Protein AF-A0A327YC80-F1 (afdb_monomer)

Solvent-accessible surface area (backbone atoms only — not comparable to full-atom values): 7566 Å² total; per-residue (Å²): 111,69,24,60,53,51,17,51,55,51,33,53,52,43,51,55,50,49,53,51,52,49,52,52,49,34,55,72,78,36,82,83,56,86,62,67,68,58,55,55,53,44,52,54,55,38,32,50,50,28,29,49,41,28,40,53,60,64,46,49,70,79,73,43,64,78,71,50,42,55,52,53,50,52,51,44,35,54,58,41,39,70,56,45,52,61,53,49,52,54,50,52,52,53,49,52,52,52,51,60,69,67,48,64,58,48,66,44,95,84,64,82,46,76,49,65,46,63,90,71,53,76,79,53,98,70,78,74,78,91,78,128

Sequence (132 aa):
MWAVFLSICLGSISIVASLYVKSELERAFNRRRKIFALHIANIWIINIVIAGSYYIFSGLFLKENGIEVVKAFSYIFLVSLEFSVPFYMIAAFLFEDWKKRQKKYTTSEDKKILYIKEKYLSKNNHYNSKTS

pLDDT: mean 83.9, std 14.27, range [37.38, 96.88]

Mean predicted aligned error: 9.29 Å

Structure (mmCIF, N/CA/C/O backbone):
data_AF-A0A327YC80-F1
#
_entry.id   AF-A0A327YC80-F1
#
loop_
_atom_site.group_PDB
_atom_site.id
_atom_site.type_symbol
_atom_site.label_atom_id
_atom_site.label_alt_id
_atom_site.label_comp_id
_atom_site.label_asym_id
_atom_site.label_entity_id
_atom_site.label_seq_id
_atom_site.pdbx_PDB_ins_code
_atom_site.Cartn_x
_atom_site.Cartn_y
_atom_site.Cartn_z
_atom_site.occupancy
_atom_site.B_iso_or_equiv
_atom_site.auth_seq_id
_atom_site.auth_comp_id
_atom_site.auth_asym_id
_atom_site.auth_atom_id
_atom_site.pdbx_PDB_model_num
ATOM 1 N N . MET A 1 1 ? 12.072 -12.094 -12.556 1.00 70.62 1 MET A N 1
ATOM 2 C CA . MET A 1 1 ? 11.440 -12.720 -11.369 1.00 70.62 1 MET A CA 1
ATOM 3 C C . MET A 1 1 ? 11.756 -11.967 -10.078 1.00 70.62 1 MET A C 1
ATOM 5 O O . MET A 1 1 ? 10.818 -11.625 -9.373 1.00 70.62 1 MET A O 1
ATOM 9 N N . TRP A 1 2 ? 13.019 -11.619 -9.798 1.00 90.69 2 TRP A N 1
ATOM 10 C CA . TRP A 1 2 ? 13.396 -10.862 -8.590 1.00 90.69 2 TRP A CA 1
ATOM 11 C C . TRP A 1 2 ? 12.667 -9.525 -8.403 1.00 90.69 2 TRP A C 1
ATOM 13 O O . TRP A 1 2 ? 12.206 -9.249 -7.302 1.00 90.69 2 TRP A O 1
ATOM 23 N N . ALA A 1 3 ? 12.486 -8.740 -9.471 1.00 91.88 3 ALA A N 1
ATOM 24 C CA . ALA A 1 3 ? 11.771 -7.462 -9.401 1.00 91.88 3 ALA A CA 1
ATOM 25 C C . ALA A 1 3 ? 10.331 -7.607 -8.877 1.00 91.88 3 ALA A C 1
ATOM 27 O O . ALA A 1 3 ? 9.927 -6.855 -7.998 1.00 91.88 3 ALA A O 1
ATOM 28 N N . VAL A 1 4 ? 9.597 -8.617 -9.364 1.00 92.56 4 VAL A N 1
ATOM 29 C CA . VAL A 1 4 ? 8.224 -8.925 -8.924 1.00 92.56 4 VAL A CA 1
ATOM 30 C C . VAL A 1 4 ? 8.205 -9.336 -7.454 1.00 92.56 4 VAL A C 1
ATOM 32 O O . VAL A 1 4 ? 7.386 -8.855 -6.676 1.00 92.56 4 VAL A O 1
ATOM 35 N N . PHE A 1 5 ? 9.119 -10.224 -7.062 1.00 94.25 5 PHE A N 1
ATOM 36 C CA . PHE A 1 5 ? 9.206 -10.689 -5.681 1.00 94.25 5 PHE A CA 1
ATOM 37 C C . PHE A 1 5 ? 9.479 -9.524 -4.718 1.00 94.25 5 PHE A C 1
ATOM 39 O O . PHE A 1 5 ? 8.750 -9.341 -3.744 1.00 94.25 5 PHE A O 1
ATOM 46 N N . LEU A 1 6 ? 10.466 -8.681 -5.035 1.00 94.81 6 LEU A N 1
ATOM 47 C CA . LEU A 1 6 ? 10.812 -7.512 -4.227 1.00 94.81 6 LEU A CA 1
ATOM 48 C C . LEU A 1 6 ? 9.663 -6.501 -4.150 1.00 94.81 6 LEU A C 1
ATOM 50 O O . LEU A 1 6 ? 9.376 -6.002 -3.062 1.00 94.81 6 LEU A O 1
ATOM 54 N N . SER A 1 7 ? 8.969 -6.234 -5.261 1.00 94.38 7 SER A N 1
ATOM 55 C CA . SER A 1 7 ? 7.832 -5.308 -5.266 1.00 94.38 7 SER A CA 1
ATOM 56 C C . SER A 1 7 ? 6.660 -5.822 -4.429 1.00 94.38 7 SER A C 1
ATOM 58 O O . SER A 1 7 ? 6.018 -5.038 -3.734 1.00 94.38 7 SER A O 1
ATOM 60 N N . ILE A 1 8 ? 6.403 -7.136 -4.426 1.00 93.56 8 ILE A N 1
ATOM 61 C CA . ILE A 1 8 ? 5.367 -7.750 -3.579 1.00 93.56 8 ILE A CA 1
ATOM 62 C C . ILE A 1 8 ? 5.753 -7.670 -2.098 1.00 93.56 8 ILE A C 1
ATOM 64 O O . ILE A 1 8 ? 4.912 -7.316 -1.267 1.00 93.56 8 ILE A O 1
ATOM 68 N N . CYS A 1 9 ? 7.010 -7.962 -1.751 1.00 95.31 9 CYS A N 1
ATOM 69 C CA . CYS A 1 9 ? 7.496 -7.852 -0.375 1.00 95.31 9 CYS A CA 1
ATOM 70 C C . CYS A 1 9 ? 7.379 -6.413 0.143 1.00 95.31 9 CYS A C 1
ATOM 72 O O . CYS A 1 9 ? 6.798 -6.188 1.207 1.00 95.31 9 CYS A O 1
ATOM 74 N N . LEU A 1 10 ? 7.869 -5.437 -0.628 1.00 95.62 10 LEU A N 1
ATOM 75 C CA . LEU A 1 10 ? 7.779 -4.019 -0.279 1.00 95.62 10 LEU A CA 1
ATOM 76 C C . LEU A 1 10 ? 6.324 -3.556 -0.194 1.00 95.62 10 LEU A C 1
ATOM 78 O O . LEU A 1 10 ? 5.943 -2.949 0.803 1.00 95.62 10 LEU A O 1
ATOM 82 N N . GLY A 1 11 ? 5.493 -3.917 -1.174 1.00 95.12 11 GLY A N 1
ATOM 83 C CA . GLY A 1 11 ? 4.067 -3.604 -1.174 1.00 95.12 11 GLY A CA 1
ATOM 84 C C . GLY A 1 11 ? 3.352 -4.145 0.064 1.00 95.12 11 GLY A C 1
ATOM 85 O O . GLY A 1 11 ? 2.606 -3.415 0.711 1.00 95.12 11 GLY A O 1
ATOM 86 N N . SER A 1 12 ? 3.637 -5.388 0.458 1.00 94.56 12 SER A N 1
ATOM 87 C CA . SER A 1 12 ? 3.048 -6.015 1.649 1.00 94.56 12 SER A CA 1
ATOM 88 C C . SER A 1 12 ? 3.421 -5.273 2.936 1.00 94.56 12 SER A C 1
ATOM 90 O O . SER A 1 12 ? 2.552 -4.988 3.762 1.00 94.56 12 SER A O 1
ATOM 92 N N . ILE A 1 13 ? 4.697 -4.905 3.092 1.00 95.69 13 ILE A N 1
ATOM 93 C CA . ILE A 1 13 ? 5.180 -4.123 4.241 1.00 95.69 13 ILE A CA 1
ATOM 94 C C . ILE A 1 13 ? 4.520 -2.739 4.255 1.00 95.69 13 ILE A C 1
ATOM 96 O O . ILE A 1 13 ? 4.022 -2.305 5.296 1.00 95.69 13 ILE A O 1
ATOM 100 N N . SER A 1 14 ? 4.454 -2.071 3.101 1.00 96.06 14 SER A N 1
ATOM 101 C CA . SER A 1 14 ? 3.813 -0.763 2.960 1.00 96.06 14 SER A CA 1
ATOM 102 C C . SER A 1 14 ? 2.327 -0.809 3.308 1.00 96.06 14 SER A C 1
ATOM 104 O O . SER A 1 14 ? 1.862 0.071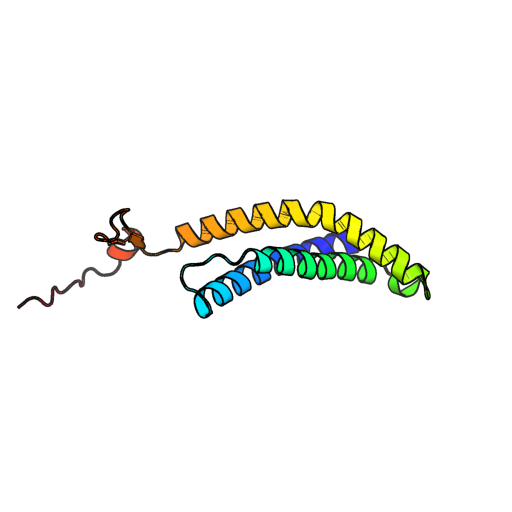 4.023 1.00 96.06 14 SER A O 1
ATOM 106 N N . ILE A 1 15 ? 1.586 -1.844 2.897 1.00 95.75 15 ILE A N 1
ATOM 107 C CA . ILE A 1 15 ? 0.169 -2.011 3.256 1.00 95.75 15 ILE A CA 1
ATOM 108 C C . ILE A 1 15 ? -0.006 -2.046 4.777 1.00 95.75 15 ILE A C 1
ATOM 110 O O . ILE A 1 15 ? -0.817 -1.294 5.325 1.00 95.75 15 ILE A O 1
ATOM 114 N N . VAL A 1 16 ? 0.765 -2.889 5.470 1.00 94.50 16 VAL A N 1
ATOM 115 C CA . VAL A 1 16 ? 0.666 -3.031 6.930 1.00 94.50 16 VAL A CA 1
ATOM 116 C C . VAL A 1 16 ? 1.047 -1.725 7.630 1.00 94.50 16 VAL A C 1
ATOM 118 O O . VAL A 1 16 ? 0.313 -1.261 8.507 1.00 94.50 16 VAL A O 1
ATOM 121 N N . ALA A 1 17 ? 2.148 -1.096 7.210 1.00 94.81 17 ALA A N 1
ATOM 122 C CA . ALA A 1 17 ? 2.606 0.175 7.760 1.00 94.81 17 ALA A CA 1
ATOM 123 C C . ALA A 1 17 ? 1.567 1.292 7.558 1.00 94.81 17 ALA A C 1
ATOM 125 O O . ALA A 1 17 ? 1.200 1.977 8.512 1.00 94.81 17 ALA A O 1
ATOM 126 N N . SER A 1 18 ? 1.020 1.435 6.350 1.00 95.00 18 SER A N 1
ATOM 127 C CA . SER A 1 18 ? 0.002 2.436 6.020 1.00 95.00 18 SER A CA 1
ATOM 128 C C . SER A 1 18 ? -1.303 2.235 6.792 1.00 95.00 18 SER A C 1
ATOM 130 O O . SER A 1 18 ? -1.916 3.212 7.227 1.00 95.00 18 SER A O 1
ATOM 132 N N . LEU A 1 19 ? -1.742 0.989 7.008 1.00 94.38 19 LEU A N 1
ATOM 133 C CA . LEU A 1 19 ? -2.920 0.691 7.834 1.00 94.38 19 LEU A CA 1
ATOM 134 C C . LEU A 1 19 ? -2.685 1.031 9.311 1.00 94.38 19 LEU A C 1
ATOM 136 O O . LEU A 1 19 ? -3.578 1.579 9.967 1.00 94.38 19 LEU A O 1
ATOM 140 N N . TYR A 1 20 ? -1.480 0.769 9.820 1.00 92.56 20 TYR A N 1
ATOM 141 C CA . TYR A 1 20 ? -1.090 1.147 11.174 1.00 92.56 20 TYR A CA 1
ATOM 142 C C . TYR A 1 20 ? -1.052 2.670 11.353 1.00 92.56 20 TYR A C 1
ATOM 144 O O . TYR A 1 20 ? -1.723 3.201 12.240 1.00 92.56 20 TYR A O 1
ATOM 152 N N . VAL A 1 21 ? -0.358 3.383 10.461 1.00 92.19 21 VAL A N 1
ATOM 153 C CA . VAL A 1 21 ? -0.288 4.853 10.467 1.00 92.19 21 VAL A CA 1
ATOM 154 C C . VAL A 1 21 ? -1.684 5.459 10.350 1.00 92.19 21 VAL A C 1
ATOM 156 O O . VAL A 1 21 ? -2.039 6.329 11.141 1.00 92.19 21 VAL A O 1
ATOM 159 N N . LYS A 1 22 ? -2.529 4.950 9.443 1.00 92.31 22 LYS A N 1
ATOM 160 C CA . LYS A 1 22 ? -3.933 5.371 9.335 1.00 92.31 22 LYS A CA 1
ATOM 161 C C . LYS A 1 22 ? -4.676 5.208 10.660 1.00 92.31 22 LYS A C 1
ATOM 163 O O . LYS A 1 22 ? -5.411 6.105 11.059 1.00 92.31 22 LYS A O 1
ATOM 168 N N . SER A 1 23 ? -4.504 4.075 11.338 1.00 88.44 23 SER A N 1
ATOM 169 C CA . SER A 1 23 ? -5.154 3.812 12.624 1.00 88.44 23 SER A CA 1
ATOM 170 C C . SER A 1 23 ? -4.727 4.803 13.708 1.00 88.44 23 SER A C 1
ATOM 172 O O . SER A 1 23 ? -5.575 5.239 14.489 1.00 88.44 23 SER A O 1
ATOM 174 N N . GLU A 1 24 ? -3.443 5.156 13.766 1.00 88.75 24 GLU A N 1
ATOM 175 C CA . GLU A 1 24 ? -2.939 6.152 14.716 1.00 88.75 24 GLU A CA 1
ATOM 176 C C . GLU A 1 24 ? -3.397 7.571 14.354 1.00 88.75 24 GLU A C 1
ATOM 178 O O . GLU A 1 24 ? -3.833 8.308 15.236 1.00 88.75 24 GLU A O 1
ATOM 183 N N . LEU A 1 25 ? -3.429 7.930 13.066 1.00 88.25 25 LEU A N 1
ATOM 184 C CA . LEU A 1 25 ? -3.974 9.212 12.604 1.00 88.25 25 LEU A CA 1
ATOM 185 C C . LEU A 1 25 ? -5.463 9.353 12.933 1.00 88.25 25 LEU A C 1
ATOM 187 O O . LEU A 1 25 ? -5.880 10.372 13.477 1.00 88.25 25 LEU A O 1
ATOM 191 N N . GLU A 1 26 ? -6.275 8.325 12.672 1.00 88.19 26 GLU A N 1
ATOM 192 C CA . GLU A 1 26 ? -7.694 8.326 13.050 1.00 88.19 26 GLU A CA 1
ATOM 193 C C . GLU A 1 26 ? -7.863 8.462 14.569 1.00 88.19 26 GLU A C 1
ATOM 195 O O . GLU A 1 26 ? -8.742 9.181 15.041 1.00 88.19 26 GLU A O 1
ATOM 200 N N . ARG A 1 27 ? -6.993 7.820 15.357 1.00 83.38 27 ARG A N 1
ATOM 201 C CA . ARG A 1 27 ? -7.010 7.934 16.818 1.00 83.38 27 ARG A CA 1
ATOM 202 C C . ARG A 1 27 ? -6.631 9.338 17.301 1.00 83.38 27 ARG A C 1
ATOM 204 O O . ARG A 1 27 ? -7.227 9.786 18.282 1.00 83.38 27 ARG A O 1
ATOM 211 N N . ALA A 1 28 ? -5.674 9.992 16.645 1.00 84.19 28 ALA A N 1
ATOM 212 C CA . ALA A 1 28 ? -5.187 11.325 16.993 1.00 84.19 28 ALA A CA 1
ATOM 213 C C . ALA A 1 28 ? -6.171 12.434 16.589 1.00 84.19 28 ALA A C 1
ATOM 215 O O . ALA A 1 28 ? -6.478 13.300 17.401 1.00 84.19 28 ALA A O 1
ATOM 216 N N . PHE A 1 29 ? -6.703 12.386 15.365 1.00 79.25 29 PHE A N 1
ATOM 217 C CA . PHE A 1 29 ? -7.580 13.434 14.841 1.00 79.25 29 PHE A CA 1
ATOM 218 C C . PHE A 1 29 ? -9.040 13.267 15.250 1.00 79.25 29 PHE A C 1
ATOM 220 O O . PHE A 1 29 ? -9.722 14.258 15.504 1.00 79.25 29 PHE A O 1
ATOM 227 N N . ASN A 1 30 ? -9.572 12.038 15.260 1.00 63.78 30 ASN A N 1
ATOM 228 C CA . ASN A 1 30 ? -11.001 11.851 15.474 1.00 63.78 30 ASN A CA 1
ATOM 229 C C . ASN A 1 30 ? -11.342 10.441 15.978 1.00 63.78 30 ASN A C 1
ATOM 231 O O . ASN A 1 30 ? -11.648 9.538 15.200 1.00 63.78 30 ASN A O 1
ATOM 235 N N . ARG A 1 31 ? -11.366 10.267 17.309 1.00 64.56 31 ARG A N 1
ATOM 236 C CA . ARG A 1 31 ? -11.511 8.981 18.035 1.00 64.56 31 ARG A CA 1
ATOM 237 C C . ARG A 1 31 ? -12.639 8.048 17.550 1.00 64.56 31 ARG A C 1
ATOM 239 O O . ARG A 1 31 ? -12.633 6.874 17.920 1.00 64.56 31 ARG A O 1
ATOM 246 N N . ARG A 1 32 ? -13.628 8.548 16.795 1.00 60.72 32 ARG A N 1
ATOM 247 C CA . ARG A 1 32 ? -14.808 7.790 16.343 1.00 60.72 32 ARG A CA 1
ATOM 248 C C . ARG A 1 32 ? -15.075 7.794 14.833 1.00 60.72 32 ARG A C 1
ATOM 250 O O . ARG A 1 32 ? -15.928 7.017 14.412 1.00 60.72 32 ARG A O 1
ATOM 257 N N . ARG A 1 33 ? -14.413 8.625 14.016 1.00 72.12 33 ARG A N 1
ATOM 258 C CA . ARG A 1 33 ? -14.767 8.756 12.589 1.00 72.12 33 ARG A CA 1
ATOM 259 C C . ARG A 1 33 ? -13.728 8.070 11.709 1.00 72.12 33 ARG A C 1
ATOM 261 O O . ARG A 1 33 ? -12.575 8.482 11.685 1.00 72.12 33 ARG A O 1
ATOM 268 N N . LYS A 1 34 ? -14.156 7.045 10.965 1.00 77.62 34 LYS A N 1
ATOM 269 C CA . LYS A 1 34 ? -13.346 6.459 9.889 1.00 77.62 34 LYS A CA 1
ATOM 270 C C . LYS A 1 34 ? -13.180 7.494 8.776 1.00 77.62 34 LYS A C 1
ATOM 272 O O . LYS A 1 34 ? -14.173 8.076 8.335 1.00 77.62 34 LYS A O 1
ATOM 277 N N . ILE A 1 35 ? -11.950 7.718 8.321 1.00 83.75 35 ILE A N 1
ATOM 278 C CA . ILE A 1 35 ? -11.655 8.675 7.249 1.00 83.75 35 ILE A CA 1
ATOM 279 C C . ILE A 1 35 ? -11.398 7.885 5.968 1.00 83.75 35 ILE A C 1
ATOM 281 O O . ILE A 1 35 ? -10.315 7.338 5.762 1.00 83.75 35 ILE A O 1
ATOM 285 N N . PHE A 1 36 ? -12.407 7.823 5.096 1.00 85.56 36 PHE A N 1
ATOM 286 C CA . PHE A 1 36 ? -12.320 7.075 3.838 1.00 85.56 36 PHE A CA 1
ATOM 287 C C . PHE A 1 36 ? -11.222 7.612 2.908 1.00 85.56 36 PHE A C 1
ATOM 289 O O . PHE A 1 36 ? -10.507 6.829 2.290 1.00 85.56 36 PHE A O 1
ATOM 296 N N . ALA A 1 37 ? -11.004 8.930 2.895 1.00 87.69 37 ALA A N 1
ATOM 297 C CA . ALA A 1 37 ? -9.944 9.559 2.105 1.00 87.69 37 ALA A CA 1
ATOM 298 C C . ALA A 1 37 ? -8.538 9.005 2.419 1.00 87.69 37 ALA A C 1
ATOM 300 O O . ALA A 1 37 ? -7.706 8.918 1.521 1.00 87.69 37 ALA A O 1
ATOM 301 N N . LEU A 1 38 ? -8.283 8.548 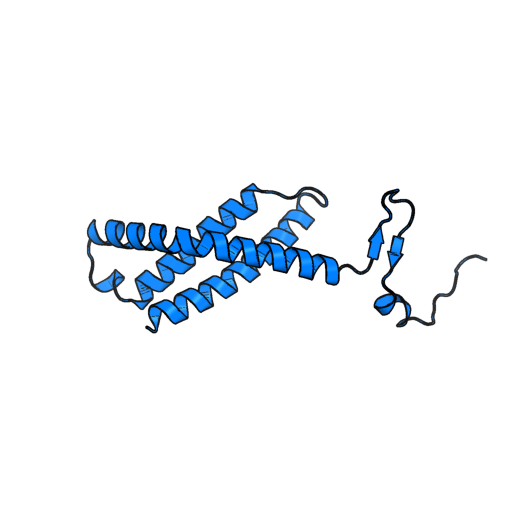3.656 1.00 90.38 38 LEU A N 1
ATOM 302 C CA . LEU A 1 38 ? -7.003 7.924 4.013 1.00 90.38 38 LEU A CA 1
ATOM 303 C C . LEU A 1 38 ? -6.820 6.545 3.367 1.00 90.38 38 LEU A C 1
ATOM 305 O O . LEU A 1 38 ? -5.690 6.151 3.105 1.00 90.38 38 LEU A O 1
ATOM 309 N N . HIS A 1 39 ? -7.900 5.804 3.093 1.00 92.44 39 HIS A N 1
ATOM 310 C CA . HIS A 1 39 ? -7.794 4.553 2.336 1.00 92.44 39 HIS A CA 1
ATOM 311 C C . HIS A 1 39 ? -7.401 4.818 0.886 1.00 92.44 39 HIS A C 1
ATOM 313 O O . HIS A 1 39 ? -6.498 4.160 0.382 1.00 92.44 39 HIS A O 1
ATOM 319 N N . ILE A 1 40 ? -8.020 5.819 0.254 1.00 93.38 40 ILE A N 1
ATOM 320 C CA . ILE A 1 40 ? -7.679 6.222 -1.114 1.00 93.38 40 ILE A CA 1
ATOM 321 C C . ILE A 1 40 ? -6.209 6.647 -1.173 1.00 93.38 40 ILE A C 1
ATOM 323 O O . ILE A 1 40 ? -5.446 6.085 -1.951 1.00 93.38 40 ILE A O 1
ATOM 327 N N . ALA A 1 41 ? -5.785 7.570 -0.303 1.00 94.12 41 ALA A N 1
ATOM 328 C CA . ALA A 1 41 ? -4.398 8.034 -0.256 1.00 94.12 41 ALA A CA 1
ATOM 329 C C . ALA A 1 41 ? -3.402 6.880 -0.053 1.00 94.12 41 ALA A C 1
ATOM 331 O O . ALA A 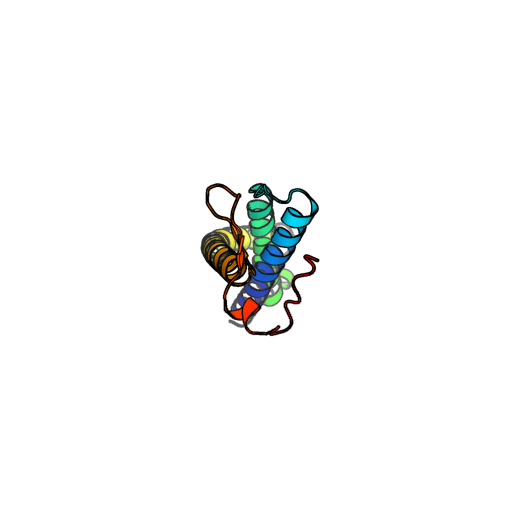1 41 ? -2.391 6.807 -0.748 1.00 94.12 41 ALA A O 1
ATOM 332 N N . ASN A 1 42 ? -3.714 5.942 0.846 1.00 95.56 42 ASN A N 1
ATOM 333 C CA . ASN A 1 42 ? -2.885 4.762 1.064 1.00 95.56 42 ASN A CA 1
ATOM 334 C C . ASN A 1 42 ? -2.757 3.904 -0.197 1.00 95.56 42 ASN A C 1
ATOM 336 O O . ASN A 1 42 ? -1.640 3.529 -0.535 1.00 95.56 42 ASN A O 1
ATOM 340 N N . ILE A 1 43 ? -3.857 3.618 -0.902 1.00 95.69 43 ILE A N 1
ATOM 341 C CA . ILE A 1 43 ? -3.826 2.835 -2.149 1.00 95.69 43 ILE A CA 1
ATOM 342 C C . ILE A 1 43 ? -2.909 3.507 -3.173 1.00 95.69 43 ILE A C 1
ATOM 344 O O . ILE A 1 43 ? -2.040 2.842 -3.727 1.00 95.69 43 ILE A O 1
ATOM 348 N N . TRP A 1 44 ? -3.040 4.823 -3.371 1.00 95.81 44 TRP A N 1
ATOM 349 C CA . TRP A 1 44 ? -2.180 5.569 -4.293 1.00 95.81 44 TRP A CA 1
ATOM 350 C C . TRP A 1 44 ? -0.702 5.481 -3.904 1.00 95.81 44 TRP A C 1
ATOM 352 O O . TRP A 1 44 ? 0.125 5.122 -4.738 1.00 95.81 44 TRP A O 1
ATOM 362 N N . ILE A 1 45 ? -0.363 5.748 -2.640 1.00 95.56 45 ILE A N 1
ATOM 363 C CA . ILE A 1 45 ? 1.026 5.709 -2.154 1.00 95.56 45 ILE A CA 1
ATOM 364 C C . ILE A 1 45 ? 1.617 4.303 -2.293 1.00 95.56 45 ILE A C 1
ATOM 366 O O . ILE A 1 45 ? 2.724 4.141 -2.801 1.00 95.56 45 ILE A O 1
ATOM 370 N N . ILE A 1 46 ? 0.876 3.276 -1.879 1.00 96.19 46 ILE A N 1
ATOM 371 C CA . ILE A 1 46 ? 1.307 1.879 -1.978 1.00 96.19 46 ILE A CA 1
ATOM 372 C C . ILE A 1 46 ? 1.502 1.492 -3.444 1.00 96.19 46 ILE A C 1
ATOM 374 O O . ILE A 1 46 ? 2.494 0.846 -3.773 1.00 96.19 46 ILE A O 1
ATOM 378 N N . ASN A 1 47 ? 0.606 1.919 -4.334 1.00 96.88 47 ASN A N 1
ATOM 379 C CA . ASN A 1 47 ? 0.732 1.628 -5.754 1.00 96.88 47 ASN A CA 1
ATOM 380 C C . ASN A 1 47 ? 1.964 2.301 -6.372 1.00 96.88 47 ASN A C 1
ATOM 382 O O . ASN A 1 47 ? 2.662 1.671 -7.160 1.00 96.88 47 ASN A O 1
ATOM 386 N N . ILE A 1 48 ? 2.293 3.534 -5.962 1.00 96.25 48 ILE A N 1
ATOM 387 C CA . ILE A 1 48 ? 3.548 4.199 -6.351 1.00 96.25 48 ILE A CA 1
ATOM 388 C C . ILE A 1 48 ? 4.757 3.378 -5.886 1.00 96.25 48 ILE A C 1
ATOM 390 O O . ILE A 1 48 ? 5.693 3.186 -6.657 1.00 96.25 48 ILE A O 1
ATOM 394 N N . VAL A 1 49 ? 4.741 2.856 -4.654 1.00 96.44 49 VAL A N 1
ATOM 395 C CA . VAL A 1 49 ? 5.832 2.017 -4.130 1.00 96.44 49 VAL A CA 1
ATOM 396 C C . VAL A 1 49 ? 5.966 0.716 -4.924 1.00 96.44 49 VAL A C 1
ATOM 398 O O . VAL A 1 49 ? 7.078 0.329 -5.283 1.00 96.44 49 VAL A O 1
ATOM 401 N N . ILE A 1 50 ? 4.858 0.044 -5.238 1.00 96.56 50 ILE A N 1
ATOM 402 C CA . ILE A 1 50 ? 4.862 -1.205 -6.014 1.00 96.56 50 ILE A CA 1
ATOM 403 C C . ILE A 1 50 ? 5.357 -0.948 -7.441 1.00 96.56 50 ILE A C 1
ATOM 405 O O . ILE A 1 50 ? 6.308 -1.594 -7.880 1.00 96.56 50 ILE A O 1
ATOM 409 N N . ALA A 1 51 ? 4.765 0.018 -8.145 1.00 96.00 51 ALA A N 1
ATOM 410 C CA . ALA A 1 51 ? 5.144 0.353 -9.513 1.00 96.00 51 ALA A CA 1
ATOM 411 C C . ALA A 1 51 ? 6.595 0.847 -9.593 1.00 96.00 51 ALA A C 1
ATOM 413 O O . ALA A 1 51 ? 7.358 0.386 -10.437 1.00 96.00 51 ALA A O 1
ATOM 414 N N . GLY A 1 52 ? 7.004 1.727 -8.675 1.00 94.88 52 GLY A N 1
ATOM 415 C CA . GLY A 1 52 ? 8.361 2.266 -8.604 1.00 94.88 52 GLY A CA 1
ATOM 416 C C . GLY A 1 52 ? 9.404 1.205 -8.285 1.00 94.88 52 GLY A C 1
ATOM 417 O O . GLY A 1 52 ? 10.420 1.123 -8.972 1.00 94.88 52 GLY A O 1
ATOM 418 N N . SER A 1 53 ? 9.147 0.346 -7.296 1.00 95.38 53 SER A N 1
ATOM 419 C CA . SER A 1 53 ? 10.061 -0.757 -6.980 1.00 95.38 53 SER A CA 1
ATOM 420 C C . SER A 1 53 ? 10.198 -1.719 -8.157 1.00 95.38 53 SER A C 1
ATOM 422 O O . SER A 1 53 ? 11.319 -2.053 -8.534 1.00 95.38 53 SER A O 1
ATOM 424 N N . TYR A 1 54 ? 9.095 -2.101 -8.805 1.00 95.44 54 TYR A N 1
ATOM 425 C CA . TYR A 1 54 ? 9.158 -2.947 -9.991 1.00 95.44 54 TYR A CA 1
ATOM 426 C C . TYR A 1 54 ? 9.923 -2.270 -11.137 1.00 95.44 54 TYR A C 1
ATOM 428 O O . TYR A 1 54 ? 10.804 -2.888 -11.733 1.00 95.44 54 TYR A O 1
ATOM 436 N N . TYR A 1 55 ? 9.645 -0.996 -11.419 1.00 94.19 55 TYR A N 1
ATOM 437 C CA . TYR A 1 55 ? 10.295 -0.225 -12.481 1.00 94.19 55 TYR A CA 1
ATOM 438 C C . TYR A 1 5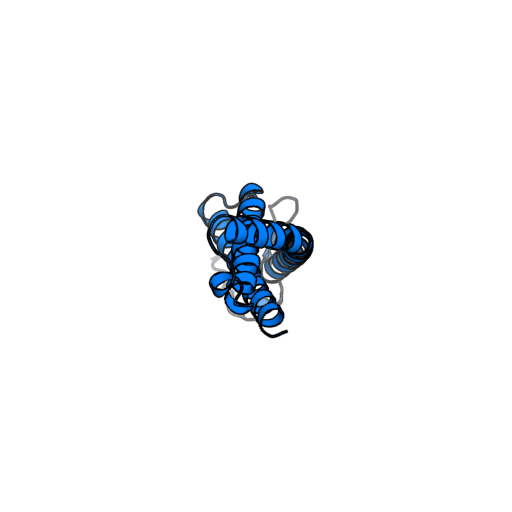5 ? 11.815 -0.096 -12.273 1.00 94.19 55 TYR A C 1
ATOM 440 O O . TYR A 1 55 ? 12.596 -0.278 -13.208 1.00 94.19 55 TYR A O 1
ATOM 448 N N . ILE A 1 56 ? 12.253 0.129 -11.030 1.00 92.81 56 ILE A N 1
ATOM 449 C CA . ILE A 1 56 ? 13.674 0.208 -10.668 1.00 92.81 56 ILE A CA 1
ATOM 450 C C . ILE A 1 56 ? 14.334 -1.175 -10.742 1.00 92.81 56 ILE A C 1
ATOM 452 O O . ILE A 1 56 ? 15.344 -1.342 -11.424 1.00 92.81 56 ILE A O 1
ATOM 456 N N . PHE A 1 57 ? 13.764 -2.192 -10.087 1.00 93.50 57 PHE A N 1
ATOM 457 C CA . PHE A 1 57 ? 14.387 -3.520 -9.999 1.00 93.50 57 PHE A CA 1
ATOM 458 C C . PHE A 1 57 ? 14.317 -4.328 -11.300 1.00 93.50 57 PHE A C 1
ATOM 460 O O . PHE A 1 57 ? 15.058 -5.296 -11.460 1.00 93.50 57 PHE A O 1
ATOM 467 N N . SER A 1 58 ? 13.446 -3.952 -12.238 1.00 91.88 58 SER A N 1
ATOM 468 C CA . SER A 1 58 ? 13.427 -4.511 -13.597 1.00 91.88 58 SER A CA 1
ATOM 469 C C . SER A 1 58 ? 14.489 -3.894 -14.516 1.00 91.88 58 SER A C 1
ATOM 471 O O . SER A 1 58 ? 14.722 -4.414 -15.608 1.00 91.88 58 SER A O 1
ATOM 473 N N . GLY A 1 59 ? 15.152 -2.814 -14.082 1.00 88.56 59 GLY A N 1
ATOM 474 C CA . GLY A 1 59 ? 16.157 -2.097 -14.866 1.00 88.56 59 GLY A CA 1
ATOM 475 C C . GLY A 1 59 ? 15.574 -1.244 -15.994 1.00 88.56 59 GLY A C 1
ATOM 476 O O . GLY A 1 59 ? 16.338 -0.750 -16.821 1.00 88.56 59 GLY A O 1
ATOM 477 N N . LEU A 1 60 ? 14.249 -1.054 -16.042 1.00 86.06 60 LEU A N 1
ATOM 478 C CA . LEU A 1 60 ? 13.588 -0.227 -17.060 1.00 86.06 60 LEU A CA 1
ATOM 479 C C . LEU A 1 60 ? 14.019 1.238 -16.965 1.00 86.06 60 LEU A C 1
ATOM 481 O O . LEU A 1 60 ? 14.256 1.870 -17.989 1.00 86.06 60 LEU A O 1
ATOM 485 N N . PHE A 1 61 ? 14.278 1.721 -15.745 1.00 82.50 61 PHE A N 1
ATOM 486 C CA . PHE A 1 61 ? 14.844 3.052 -15.508 1.00 82.50 61 PHE A CA 1
ATOM 487 C C . PHE A 1 61 ? 16.163 3.313 -16.261 1.00 82.50 61 PHE A C 1
ATOM 489 O O . PHE A 1 61 ? 16.460 4.458 -16.575 1.00 82.50 61 PHE A O 1
ATOM 496 N N . LEU A 1 62 ? 16.958 2.274 -16.550 1.00 82.31 62 LEU A N 1
ATOM 497 C CA . LEU A 1 62 ? 18.227 2.403 -17.281 1.00 82.31 62 LEU A CA 1
ATOM 498 C C . LEU A 1 62 ? 18.080 2.209 -18.798 1.00 82.31 62 LEU A C 1
ATOM 500 O O . LEU A 1 62 ? 19.013 2.513 -19.537 1.00 82.31 62 LEU A O 1
ATOM 504 N N . LYS A 1 63 ? 16.959 1.642 -19.259 1.00 82.06 63 LYS A N 1
ATOM 505 C CA . LYS A 1 63 ? 16.737 1.276 -20.667 1.00 82.06 63 LYS A CA 1
ATOM 506 C C . LYS A 1 63 ? 15.916 2.306 -21.428 1.00 82.06 63 LYS A C 1
ATOM 508 O O . LYS A 1 63 ? 16.119 2.469 -22.625 1.00 82.06 63 LYS A O 1
ATOM 513 N N . GLU A 1 64 ? 14.987 2.958 -20.748 1.00 81.25 64 GLU A N 1
ATOM 514 C CA . GLU A 1 64 ? 14.055 3.900 -21.353 1.00 81.25 64 GLU A CA 1
ATOM 515 C C . GLU A 1 64 ? 14.518 5.335 -21.117 1.00 81.25 64 GLU A C 1
ATOM 517 O O . GLU A 1 64 ? 15.019 5.665 -20.045 1.00 81.25 64 GLU A O 1
ATOM 522 N N . ASN A 1 65 ? 14.310 6.209 -22.104 1.00 83.19 65 ASN A N 1
ATOM 523 C CA . ASN A 1 65 ? 14.677 7.620 -22.011 1.00 83.19 65 ASN A CA 1
ATOM 524 C C . ASN A 1 65 ? 13.494 8.529 -22.370 1.00 83.19 65 ASN A C 1
ATOM 526 O O . ASN A 1 65 ? 12.683 8.235 -23.249 1.00 83.19 65 ASN A O 1
ATOM 530 N N . GLY A 1 66 ? 13.404 9.675 -21.692 1.00 84.50 66 GLY A N 1
ATOM 531 C CA . GLY A 1 66 ? 12.415 10.712 -21.992 1.00 84.50 66 GLY A CA 1
ATOM 532 C C . GLY A 1 66 ? 10.965 10.238 -21.840 1.00 84.50 66 GLY A C 1
ATOM 533 O O . GLY A 1 66 ? 10.539 9.833 -20.763 1.00 84.50 66 GLY A O 1
ATOM 534 N N . ILE A 1 67 ? 10.185 10.326 -22.920 1.00 88.38 67 ILE A N 1
ATOM 535 C CA . ILE A 1 67 ? 8.739 10.036 -22.914 1.00 88.38 67 ILE A CA 1
ATOM 536 C C . ILE A 1 67 ? 8.451 8.541 -22.695 1.00 88.38 67 ILE A C 1
ATOM 538 O O . ILE A 1 67 ? 7.396 8.196 -22.160 1.00 88.38 67 ILE A O 1
ATOM 542 N N . GLU A 1 68 ? 9.371 7.651 -23.075 1.00 88.06 68 GLU A N 1
ATOM 543 C CA . GLU A 1 68 ? 9.187 6.202 -22.919 1.00 88.06 68 GLU A CA 1
ATOM 544 C C . GLU A 1 68 ? 9.101 5.796 -21.446 1.00 88.06 68 GLU A C 1
ATOM 546 O O . GLU A 1 68 ? 8.188 5.055 -21.091 1.00 88.06 68 GLU A O 1
ATOM 551 N N . VAL A 1 69 ? 9.910 6.429 -20.587 1.00 88.75 69 VAL A N 1
ATOM 552 C CA . VAL A 1 69 ? 9.884 6.256 -19.123 1.00 88.75 69 VAL A CA 1
ATOM 553 C C . VAL A 1 69 ? 8.492 6.512 -18.559 1.00 88.75 69 VAL A C 1
ATOM 555 O O . VAL A 1 69 ? 7.966 5.744 -17.753 1.00 88.75 69 VAL A O 1
ATOM 558 N N . VAL A 1 70 ? 7.864 7.610 -18.990 1.00 89.50 70 VAL A N 1
ATOM 559 C CA . VAL A 1 70 ? 6.531 7.994 -18.513 1.00 89.50 70 VAL A CA 1
ATOM 560 C C . VAL A 1 70 ? 5.490 6.983 -18.993 1.00 89.50 70 VAL A C 1
ATOM 562 O O . VAL A 1 70 ? 4.605 6.595 -18.226 1.00 89.50 70 VAL A O 1
ATOM 565 N N . LYS A 1 71 ? 5.601 6.514 -20.241 1.00 91.75 71 LYS A N 1
ATOM 566 C CA . LYS A 1 71 ? 4.691 5.507 -20.801 1.00 91.75 71 LYS A CA 1
ATOM 567 C C . LYS A 1 71 ? 4.812 4.162 -20.086 1.00 91.75 71 LYS A C 1
ATOM 569 O O . LYS A 1 71 ? 3.790 3.614 -19.683 1.00 91.75 71 LYS A O 1
ATOM 574 N N . ALA A 1 72 ? 6.016 3.642 -19.876 1.00 92.19 72 ALA A N 1
ATOM 575 C CA . ALA A 1 72 ? 6.169 2.360 -19.200 1.00 92.19 72 ALA A CA 1
ATOM 576 C C . ALA A 1 72 ? 5.793 2.446 -17.723 1.00 92.19 72 ALA A C 1
ATOM 578 O O . ALA A 1 72 ? 5.074 1.579 -17.228 1.00 92.19 72 ALA A O 1
ATOM 579 N N . PHE A 1 73 ? 6.198 3.512 -17.023 1.00 93.88 73 PHE A N 1
ATOM 580 C CA . PHE A 1 73 ? 5.817 3.695 -15.626 1.00 93.88 73 PHE A CA 1
ATOM 581 C C . PHE A 1 73 ? 4.297 3.801 -15.468 1.00 93.88 73 PHE A C 1
ATOM 583 O O . PHE A 1 73 ? 3.730 3.142 -14.601 1.00 93.88 73 PHE A O 1
ATOM 590 N N . SER A 1 74 ? 3.619 4.580 -16.319 1.00 94.00 74 SER A N 1
ATOM 591 C CA . SER A 1 74 ? 2.154 4.699 -16.281 1.00 94.00 74 SER A CA 1
ATOM 592 C C . SER A 1 74 ? 1.448 3.381 -16.600 1.00 94.00 74 SER A C 1
ATOM 594 O O . SER A 1 74 ? 0.477 3.043 -15.925 1.00 94.00 74 SER A O 1
ATOM 596 N N . TYR A 1 75 ? 1.960 2.595 -17.551 1.00 94.44 75 TYR A N 1
ATOM 597 C CA . TYR A 1 75 ? 1.444 1.255 -17.826 1.00 94.44 75 TYR A CA 1
ATOM 598 C C . TYR A 1 75 ? 1.576 0.335 -16.605 1.00 94.44 75 TYR A C 1
ATOM 600 O O . TYR A 1 75 ? 0.592 -0.255 -16.162 1.00 94.44 75 TYR A O 1
ATOM 608 N N . ILE A 1 76 ? 2.770 0.264 -16.008 1.00 95.44 76 ILE A N 1
ATOM 609 C CA . ILE A 1 76 ? 3.029 -0.546 -14.810 1.00 95.44 76 ILE A CA 1
ATOM 610 C C . ILE A 1 76 ? 2.146 -0.084 -13.654 1.00 95.44 76 ILE A C 1
ATOM 612 O O . ILE A 1 76 ? 1.590 -0.920 -12.949 1.00 95.44 76 ILE A O 1
ATOM 616 N N . PHE A 1 77 ? 1.988 1.228 -13.485 1.00 96.00 77 PHE A N 1
ATOM 617 C CA . PHE A 1 77 ? 1.154 1.819 -12.449 1.00 96.00 77 PHE A CA 1
ATOM 618 C C . PHE A 1 77 ? -0.312 1.398 -12.578 1.00 96.00 77 PHE A C 1
ATOM 620 O O . PHE A 1 77 ? -0.932 1.050 -11.575 1.00 96.00 77 PHE A O 1
ATOM 627 N N . LEU A 1 78 ? -0.875 1.421 -13.790 1.00 96.31 78 LEU A N 1
ATOM 628 C CA . LEU A 1 78 ? -2.258 1.000 -14.028 1.00 96.31 78 LEU A CA 1
ATOM 629 C C . LEU A 1 78 ? -2.438 -0.494 -13.751 1.00 96.31 78 LEU A C 1
ATOM 631 O O . LEU A 1 78 ? -3.343 -0.870 -13.011 1.00 96.31 78 LEU A O 1
ATOM 635 N N . VAL A 1 79 ? -1.528 -1.327 -14.261 1.00 94.56 79 VAL A N 1
ATOM 636 C CA . VAL A 1 79 ? -1.563 -2.777 -14.028 1.00 94.56 79 VAL A CA 1
ATOM 637 C C . VAL A 1 79 ? -1.435 -3.087 -12.537 1.00 94.56 79 VAL A C 1
ATOM 639 O O . VAL A 1 79 ? -2.220 -3.856 -11.989 1.00 94.56 79 VAL A O 1
ATOM 642 N N . SER A 1 80 ? -0.487 -2.467 -11.832 1.00 95.25 80 SER A N 1
ATOM 643 C CA . SER A 1 80 ? -0.319 -2.694 -10.396 1.00 95.25 80 SER A CA 1
ATOM 644 C C . SER A 1 80 ? -1.503 -2.172 -9.579 1.00 95.25 80 SER A C 1
ATOM 646 O O . SER A 1 80 ? -1.773 -2.705 -8.501 1.00 95.25 80 SER A O 1
ATOM 648 N N . LEU A 1 81 ? -2.240 -1.171 -10.076 1.00 95.31 81 LEU A N 1
ATOM 649 C CA . LEU A 1 81 ? -3.423 -0.642 -9.401 1.00 95.31 81 LEU A CA 1
ATOM 650 C C . LEU A 1 81 ? -4.545 -1.685 -9.344 1.00 95.31 81 LEU A C 1
ATOM 652 O O . LEU A 1 81 ? -5.140 -1.882 -8.285 1.00 95.31 81 LEU A O 1
ATOM 656 N N . GLU A 1 82 ? -4.783 -2.397 -10.449 1.00 94.06 82 GLU A N 1
ATOM 657 C CA . GLU A 1 82 ? -5.799 -3.456 -10.534 1.00 94.06 82 GLU A CA 1
ATOM 658 C C . GLU A 1 82 ? -5.565 -4.565 -9.504 1.00 94.06 82 GLU A C 1
ATOM 660 O O . GLU A 1 82 ? -6.515 -5.065 -8.901 1.00 94.06 82 GLU A O 1
ATOM 665 N N . PHE A 1 83 ? -4.300 -4.903 -9.237 1.00 91.19 83 PHE A N 1
ATOM 666 C CA . PHE A 1 83 ? -3.943 -5.889 -8.217 1.00 91.19 83 PHE A CA 1
ATOM 667 C C . PHE A 1 83 ? -3.876 -5.294 -6.807 1.00 91.19 83 PHE A C 1
ATOM 669 O O . PHE A 1 83 ? -4.292 -5.935 -5.843 1.00 91.19 83 PHE A O 1
ATOM 676 N N . SER A 1 84 ? -3.368 -4.074 -6.639 1.00 92.44 84 SER A N 1
ATOM 677 C CA . SER A 1 84 ? -3.166 -3.494 -5.307 1.00 92.44 84 SER A CA 1
ATOM 678 C C . SER A 1 84 ? -4.481 -3.175 -4.597 1.00 92.44 84 SER A C 1
ATOM 680 O O . SER A 1 84 ? -4.559 -3.355 -3.383 1.00 92.44 84 SER A O 1
ATOM 682 N N . VAL A 1 85 ? -5.532 -2.781 -5.322 1.00 93.62 85 VAL A N 1
ATOM 683 C CA . VAL A 1 85 ? -6.853 -2.482 -4.745 1.00 93.62 85 VAL A CA 1
ATOM 684 C C . VAL A 1 85 ? -7.469 -3.681 -4.003 1.00 93.62 85 VAL A C 1
ATOM 686 O O . VAL A 1 85 ? -7.741 -3.543 -2.804 1.00 93.62 85 VAL A O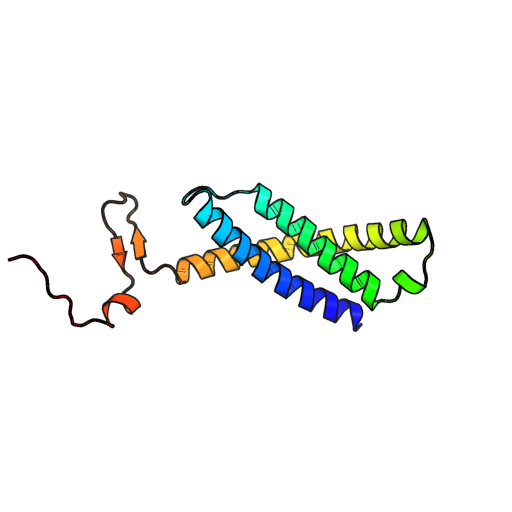 1
ATOM 689 N N . PRO A 1 86 ? -7.690 -4.859 -4.625 1.00 94.56 86 PRO A N 1
ATOM 690 C CA . PRO A 1 86 ? -8.289 -5.998 -3.930 1.00 94.56 86 PRO A CA 1
ATOM 691 C C . PRO A 1 86 ? -7.408 -6.501 -2.781 1.00 94.56 86 PRO A C 1
ATOM 693 O O . PRO A 1 86 ? -7.920 -6.772 -1.693 1.00 94.56 86 PRO A O 1
ATOM 696 N N . PHE A 1 87 ? -6.085 -6.548 -2.967 1.00 93.88 87 PHE A N 1
ATOM 697 C CA . PHE A 1 87 ? -5.158 -6.945 -1.904 1.00 93.88 87 PHE A CA 1
ATOM 698 C C . PHE A 1 87 ? -5.200 -5.989 -0.709 1.00 93.88 87 PHE A C 1
ATOM 700 O O . PHE A 1 87 ? -5.267 -6.431 0.442 1.00 93.88 87 PHE A O 1
ATOM 707 N N . TYR A 1 88 ? -5.218 -4.680 -0.966 1.00 94.69 88 TYR A N 1
ATOM 708 C CA . TYR A 1 88 ? -5.341 -3.670 0.078 1.00 94.69 88 TYR A CA 1
ATOM 709 C C . TYR A 1 88 ? -6.663 -3.806 0.838 1.00 94.69 88 TYR A C 1
ATOM 711 O O . TYR A 1 88 ? -6.671 -3.731 2.066 1.00 94.69 88 TYR A O 1
ATOM 719 N N . MET A 1 89 ? -7.774 -4.041 0.137 1.00 94.19 89 MET A N 1
ATOM 720 C CA . MET A 1 89 ? -9.091 -4.216 0.757 1.00 94.19 89 MET A CA 1
ATOM 721 C C . MET A 1 89 ? -9.134 -5.431 1.689 1.00 94.19 89 MET A C 1
ATOM 723 O O . MET A 1 89 ? -9.604 -5.316 2.824 1.00 94.19 89 MET A O 1
ATOM 727 N N . ILE A 1 90 ? -8.584 -6.569 1.255 1.00 95.31 90 ILE A N 1
ATOM 728 C CA . ILE A 1 90 ? -8.473 -7.776 2.087 1.00 95.31 90 ILE A CA 1
ATOM 729 C C . ILE A 1 90 ? -7.616 -7.488 3.324 1.00 95.31 90 ILE A C 1
ATOM 731 O O . ILE A 1 90 ? -8.023 -7.784 4.449 1.00 95.31 90 ILE A O 1
ATOM 735 N N . ALA A 1 91 ? -6.454 -6.858 3.143 1.00 94.19 91 ALA A N 1
ATOM 736 C CA . ALA A 1 91 ? -5.576 -6.506 4.252 1.00 94.19 91 ALA A CA 1
ATOM 737 C C . ALA A 1 91 ? -6.240 -5.527 5.233 1.00 94.19 91 ALA A C 1
ATOM 739 O O . ALA A 1 91 ? -6.112 -5.689 6.445 1.00 94.19 91 ALA A O 1
ATOM 740 N N . ALA A 1 92 ? -6.989 -4.541 4.734 1.00 93.31 92 ALA A N 1
ATOM 741 C CA . ALA A 1 92 ? -7.722 -3.585 5.556 1.00 93.31 92 ALA A CA 1
ATOM 742 C C . ALA A 1 92 ? -8.802 -4.273 6.403 1.00 93.31 92 ALA A C 1
ATOM 744 O O . ALA A 1 92 ? -8.928 -3.974 7.593 1.00 93.31 92 ALA A O 1
ATOM 745 N N . PHE A 1 93 ? -9.534 -5.223 5.816 1.00 93.31 93 PHE A N 1
ATOM 746 C CA . PHE A 1 93 ? -10.525 -6.029 6.527 1.00 93.31 93 PHE A CA 1
ATOM 747 C C . PHE A 1 93 ? -9.875 -6.866 7.639 1.00 93.31 93 PHE A C 1
ATOM 749 O O . PHE A 1 93 ? -10.266 -6.768 8.805 1.00 93.31 93 PHE A O 1
ATOM 756 N N . LEU A 1 94 ? -8.814 -7.610 7.307 1.00 93.88 94 LEU A N 1
ATOM 757 C CA . LEU A 1 94 ? -8.059 -8.415 8.273 1.00 93.88 94 LEU A CA 1
ATOM 758 C C . LEU A 1 94 ? -7.463 -7.561 9.399 1.00 93.88 94 LEU A C 1
ATOM 760 O O . LEU A 1 94 ? -7.47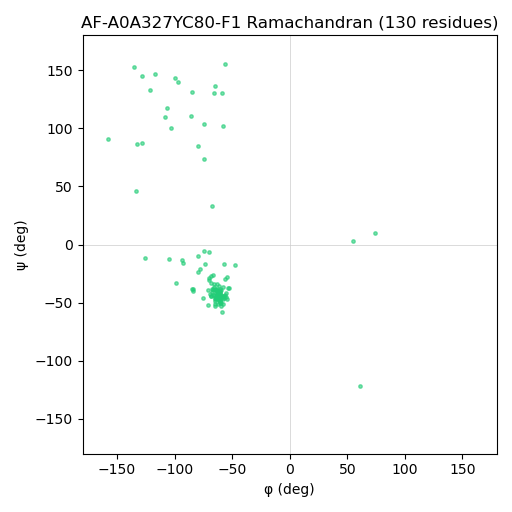6 -7.960 10.565 1.00 93.88 94 LEU A O 1
ATOM 764 N N . PHE A 1 95 ? -6.965 -6.370 9.071 1.00 92.56 95 PHE A N 1
ATOM 765 C CA . PHE A 1 95 ? -6.402 -5.441 10.044 1.00 92.56 95 PHE A CA 1
ATOM 766 C C . PHE A 1 95 ? -7.465 -4.907 11.009 1.00 92.56 95 PHE A C 1
ATOM 768 O O . PHE A 1 95 ? -7.214 -4.785 12.212 1.00 92.56 95 PHE A O 1
ATOM 775 N N . GLU A 1 96 ? -8.671 -4.616 10.517 1.00 88.81 96 GLU A N 1
ATOM 776 C CA . GLU A 1 96 ? -9.777 -4.191 11.370 1.00 88.81 96 GLU A CA 1
ATOM 777 C C . GLU A 1 96 ? -10.196 -5.302 12.346 1.00 88.81 96 GLU A C 1
ATOM 779 O O . GLU A 1 96 ? -10.392 -5.041 13.540 1.00 88.81 96 GLU A O 1
ATOM 784 N N . ASP A 1 97 ? -10.255 -6.546 11.877 1.00 88.19 97 ASP A N 1
ATOM 785 C CA . ASP A 1 97 ? -10.555 -7.706 12.714 1.00 88.19 97 ASP A CA 1
ATOM 786 C C . ASP A 1 97 ? -9.459 -7.984 13.744 1.00 88.19 97 ASP A C 1
ATOM 788 O O . ASP A 1 97 ? -9.751 -8.193 14.928 1.00 88.19 97 ASP A O 1
ATOM 792 N N . TRP A 1 98 ? -8.190 -7.903 13.343 1.00 89.00 98 TRP A N 1
ATOM 793 C CA . TRP A 1 98 ? -7.061 -7.980 14.265 1.00 89.00 98 TRP A CA 1
ATOM 79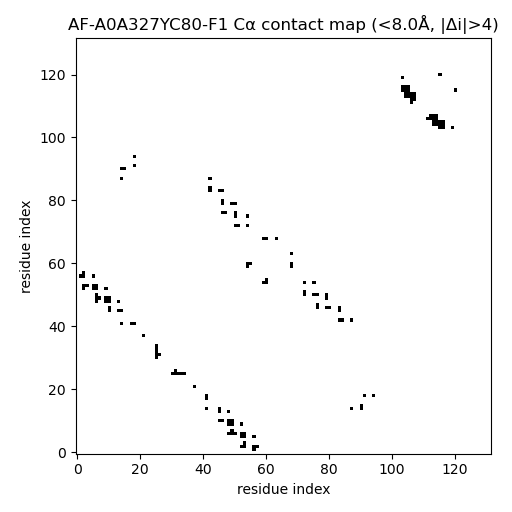4 C C . TRP A 1 98 ? -7.161 -6.897 15.349 1.00 89.00 98 TRP A C 1
ATOM 796 O O . TRP A 1 98 ? -7.085 -7.202 16.544 1.00 89.00 98 TRP A O 1
ATOM 806 N N . LYS A 1 99 ? -7.458 -5.647 14.974 1.00 84.69 99 LYS A N 1
ATOM 807 C CA . LYS A 1 99 ? -7.645 -4.538 15.920 1.00 84.69 99 LYS A CA 1
ATOM 808 C C . LYS A 1 99 ? -8.791 -4.807 16.900 1.00 84.69 99 LYS A C 1
ATOM 810 O O . LYS A 1 99 ? -8.630 -4.581 18.101 1.00 84.69 99 LYS A O 1
ATOM 815 N N . LYS A 1 100 ? -9.938 -5.326 16.441 1.00 82.06 100 LYS A N 1
ATOM 816 C CA . LYS A 1 100 ? -11.063 -5.727 17.316 1.00 82.06 100 LYS A CA 1
ATOM 817 C C . LYS A 1 100 ? -10.651 -6.823 18.308 1.00 82.06 100 LYS A C 1
ATOM 819 O O . LYS A 1 100 ? -11.005 -6.758 19.491 1.00 82.06 100 LYS A O 1
ATOM 824 N N . ARG A 1 101 ? -9.850 -7.803 17.875 1.00 82.06 101 ARG A N 1
ATOM 825 C CA . ARG A 1 101 ? -9.318 -8.865 18.750 1.00 82.06 101 ARG A CA 1
ATOM 826 C C . ARG A 1 101 ? -8.353 -8.322 19.811 1.00 82.06 101 ARG A C 1
ATOM 828 O O . ARG A 1 101 ? -8.385 -8.816 20.943 1.00 82.06 101 ARG A O 1
ATOM 835 N N . GLN A 1 102 ? -7.584 -7.279 19.491 1.00 79.25 102 GLN A N 1
ATOM 836 C CA . GLN A 1 102 ? -6.651 -6.620 20.418 1.00 79.25 102 GLN A CA 1
ATOM 837 C C . GLN A 1 102 ? -7.317 -5.663 21.421 1.00 79.25 102 GLN A C 1
ATOM 839 O O . GLN A 1 102 ? -6.750 -5.401 22.481 1.00 79.25 102 GLN A O 1
ATOM 844 N N . LYS A 1 103 ? -8.530 -5.154 21.150 1.00 73.62 103 LYS A N 1
ATOM 845 C CA . LYS A 1 103 ? -9.253 -4.317 22.127 1.00 73.62 103 LYS A CA 1
ATOM 846 C C . LYS A 1 103 ? -9.486 -5.085 23.435 1.00 73.62 103 LYS A C 1
ATOM 848 O O . LYS A 1 103 ? -9.985 -6.216 23.414 1.00 73.62 103 LYS A O 1
ATOM 853 N N . LYS A 1 104 ? -9.136 -4.450 24.562 1.00 71.31 104 LYS A N 1
ATOM 854 C CA . LYS A 1 104 ? -9.246 -5.016 25.921 1.00 71.31 104 LYS A CA 1
ATOM 855 C C . LYS A 1 104 ? -10.690 -5.165 26.399 1.00 71.31 104 LYS A C 1
ATOM 857 O O . LYS A 1 104 ? -10.993 -6.080 27.160 1.00 71.31 104 LYS A O 1
ATOM 862 N N . TYR A 1 105 ? -11.562 -4.285 25.921 1.00 68.75 105 TYR A N 1
ATOM 863 C CA . TYR A 1 105 ? -12.962 -4.217 26.300 1.00 68.75 105 TYR A CA 1
ATOM 864 C C . TYR A 1 105 ? -13.862 -4.048 25.074 1.00 68.75 105 TYR A C 1
ATOM 866 O O . TYR A 1 105 ? -13.443 -3.487 24.056 1.00 68.75 105 TYR A O 1
ATOM 874 N N . THR A 1 106 ? -15.100 -4.516 25.188 1.00 65.06 106 THR A N 1
ATOM 875 C CA . THR A 1 106 ? -16.204 -4.177 24.288 1.00 65.06 106 THR A CA 1
ATOM 876 C C . THR A 1 106 ? -17.285 -3.445 25.078 1.00 65.06 106 THR A C 1
ATOM 878 O O . THR A 1 106 ? -17.450 -3.675 26.272 1.00 65.06 106 THR A O 1
ATOM 881 N N . THR A 1 107 ? -17.980 -2.505 24.452 1.00 62.75 107 THR A N 1
ATOM 882 C CA . THR A 1 107 ? -19.085 -1.766 25.080 1.00 62.75 107 THR A CA 1
ATOM 883 C C . THR A 1 107 ? -20.409 -2.400 24.683 1.00 62.75 107 THR A C 1
ATOM 885 O O . THR A 1 107 ? -20.563 -2.766 23.520 1.00 62.75 107 THR A O 1
ATOM 888 N N . SER A 1 108 ? -21.350 -2.493 25.624 1.00 69.19 108 SER A N 1
ATOM 889 C CA . SER A 1 108 ? -22.755 -2.813 25.339 1.00 69.19 108 SER A CA 1
ATOM 890 C C . SER A 1 108 ? -23.348 -1.817 24.333 1.00 69.19 108 SER A C 1
ATOM 892 O O . SER A 1 108 ? -22.869 -0.681 24.236 1.00 69.19 108 SER A O 1
ATOM 894 N N . GLU A 1 109 ? -24.383 -2.227 23.599 1.00 62.53 109 GLU A N 1
ATOM 895 C CA . GLU A 1 109 ? -25.130 -1.375 22.660 1.00 62.53 109 GLU A CA 1
ATOM 896 C C . GLU A 1 109 ? -25.639 -0.096 23.342 1.00 62.53 109 GLU A C 1
ATOM 898 O O . GLU A 1 109 ? -25.488 1.002 22.800 1.00 62.53 109 GLU A O 1
ATOM 903 N N . ASP A 1 110 ? -26.062 -0.214 24.603 1.00 69.50 110 ASP A N 1
ATOM 904 C CA . ASP A 1 110 ? -26.491 0.907 25.445 1.00 69.50 110 ASP A CA 1
ATOM 905 C C . ASP A 1 110 ? -25.337 1.783 25.959 1.00 69.50 110 ASP A C 1
ATOM 907 O O . ASP A 1 110 ? -25.566 2.784 26.636 1.00 69.50 110 ASP A O 1
ATOM 911 N N . LYS A 1 111 ? -24.074 1.410 25.701 1.00 65.81 111 LYS A N 1
ATOM 912 C CA . LYS A 1 111 ? -22.831 2.053 26.190 1.00 65.81 111 LYS A CA 1
ATOM 913 C C . LYS A 1 111 ? -22.716 2.200 27.714 1.00 65.81 111 LYS A C 1
ATOM 915 O O . LYS A 1 111 ? -21.726 2.749 28.189 1.00 65.81 111 LYS A O 1
ATOM 920 N N . LYS A 1 112 ? -23.686 1.687 28.474 1.00 71.44 112 LYS A N 1
ATOM 921 C CA . LYS A 1 112 ? -23.719 1.705 29.943 1.00 71.44 112 LYS A CA 1
ATOM 922 C C . LYS A 1 112 ? -22.839 0.624 30.573 1.00 71.44 112 LYS A C 1
ATOM 924 O O . LYS A 1 112 ? -22.416 0.785 31.709 1.00 71.44 112 LYS A O 1
ATOM 929 N N . ILE A 1 113 ? -22.545 -0.456 29.843 1.00 71.38 113 ILE A N 1
ATOM 930 C CA . ILE A 1 113 ? -21.801 -1.616 30.359 1.00 71.38 113 ILE A CA 1
ATOM 931 C C . ILE A 1 113 ? -20.537 -1.847 29.524 1.00 71.38 113 ILE A C 1
ATOM 933 O O . ILE A 1 113 ? -20.579 -1.837 28.290 1.00 71.38 113 ILE A O 1
ATOM 937 N N . LEU A 1 114 ? -19.409 -2.054 30.208 1.00 75.81 114 LEU A N 1
ATOM 938 C CA . LEU A 1 114 ? -18.104 -2.354 29.626 1.00 75.81 114 LEU A CA 1
ATOM 939 C C . LEU A 1 114 ? -17.754 -3.825 29.893 1.00 75.81 114 LEU A C 1
ATOM 941 O O . LEU A 1 114 ? -17.447 -4.195 31.022 1.00 75.81 114 LEU A O 1
ATOM 945 N N . TYR A 1 115 ? -17.757 -4.662 28.860 1.00 76.12 115 TYR A N 1
ATOM 946 C CA . TYR A 1 115 ? -17.315 -6.051 28.964 1.00 76.12 115 TYR A CA 1
ATOM 947 C C . TYR A 1 115 ? -15.800 -6.115 28.777 1.00 76.12 115 TYR A C 1
ATOM 949 O O . TYR A 1 115 ? -15.282 -5.878 27.681 1.00 76.12 115 TYR A O 1
ATOM 957 N N . ILE A 1 116 ? -15.073 -6.426 29.845 1.00 76.50 116 ILE A N 1
ATOM 958 C CA . ILE A 1 116 ? -13.629 -6.670 29.801 1.00 76.50 116 ILE A CA 1
ATOM 959 C C . ILE A 1 116 ? -13.414 -8.137 29.423 1.00 76.50 116 ILE A C 1
ATOM 96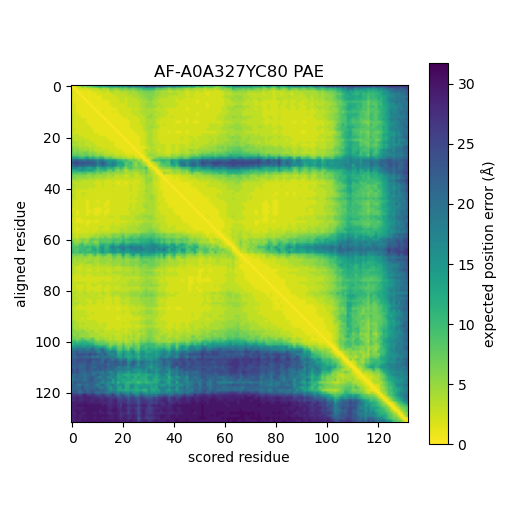1 O O . ILE A 1 116 ? -14.044 -9.020 29.996 1.00 76.50 116 ILE A O 1
ATOM 965 N N . LYS A 1 117 ? -12.538 -8.421 28.449 1.00 73.12 117 LYS A N 1
ATOM 966 C CA . LYS A 1 117 ? -12.243 -9.818 28.088 1.00 73.12 117 LYS A CA 1
ATOM 967 C C . LYS A 1 117 ? -11.569 -10.525 29.263 1.00 73.12 117 LYS A C 1
ATOM 969 O O . LYS A 1 117 ? -10.611 -9.998 29.826 1.00 73.12 117 LYS A O 1
ATOM 974 N N . GLU A 1 118 ? -12.000 -11.749 29.540 1.00 71.06 118 GLU A N 1
ATOM 975 C CA . GLU A 1 118 ? -11.539 -12.580 30.661 1.00 71.06 118 GLU A CA 1
ATOM 976 C C . GLU A 1 118 ? -10.011 -12.732 30.724 1.00 71.06 118 GLU A C 1
ATOM 978 O O . GLU A 1 118 ? -9.414 -12.598 31.790 1.00 71.06 118 GLU A O 1
ATOM 983 N N . LYS A 1 119 ? -9.349 -12.836 29.561 1.00 72.31 119 LYS A N 1
ATOM 984 C CA . LYS A 1 119 ? -7.878 -12.870 29.441 1.00 72.31 119 LYS A CA 1
ATOM 985 C C . LYS A 1 119 ? -7.143 -11.659 30.044 1.00 72.31 119 LYS A C 1
ATOM 987 O O . LYS A 1 119 ? -5.928 -11.709 30.207 1.00 72.31 119 LYS A O 1
ATOM 992 N N . TYR A 1 120 ? -7.843 -10.549 30.298 1.00 65.56 120 TYR A N 1
ATOM 993 C CA . TYR A 1 120 ? -7.305 -9.358 30.967 1.00 65.56 120 TYR A CA 1
ATOM 994 C C . TYR A 1 120 ? -7.771 -9.219 32.422 1.00 65.56 120 TYR A C 1
ATOM 996 O O . TYR A 1 120 ? -7.207 -8.397 33.138 1.00 65.56 120 TYR A O 1
ATOM 1004 N N . LEU A 1 121 ? -8.766 -9.996 32.857 1.00 67.62 121 LEU A N 1
ATOM 1005 C CA . LEU A 1 121 ? -9.239 -10.033 34.243 1.00 67.62 121 LEU A CA 1
ATOM 1006 C C . LEU A 1 121 ? -8.399 -11.003 35.085 1.00 67.62 121 LEU A C 1
ATOM 1008 O O . LEU A 1 121 ? -8.025 -10.676 36.206 1.00 67.62 121 LEU A O 1
ATOM 1012 N N . SER A 1 122 ? -8.000 -12.143 34.515 1.00 62.72 122 SER A N 1
ATOM 1013 C CA . SER A 1 122 ? -7.300 -13.217 35.236 1.00 62.72 122 SER A CA 1
ATOM 1014 C C . SER A 1 122 ? -5.855 -12.911 35.657 1.00 62.72 122 SER A C 1
ATOM 1016 O O . SER A 1 122 ? -5.249 -13.706 36.370 1.00 62.72 122 SER A O 1
ATOM 1018 N N . LYS A 1 123 ? -5.276 -11.771 35.243 1.00 55.41 123 LYS A N 1
ATOM 1019 C CA . LYS A 1 123 ? -3.870 -11.429 35.538 1.00 55.41 123 LYS A CA 1
ATOM 1020 C C . LYS A 1 123 ? -3.674 -10.573 36.797 1.00 55.41 123 LYS A C 1
ATOM 1022 O O . LYS A 1 123 ? -2.550 -10.480 37.272 1.00 55.41 123 LYS A O 1
ATOM 1027 N N . ASN A 1 124 ? -4.737 -9.992 37.358 1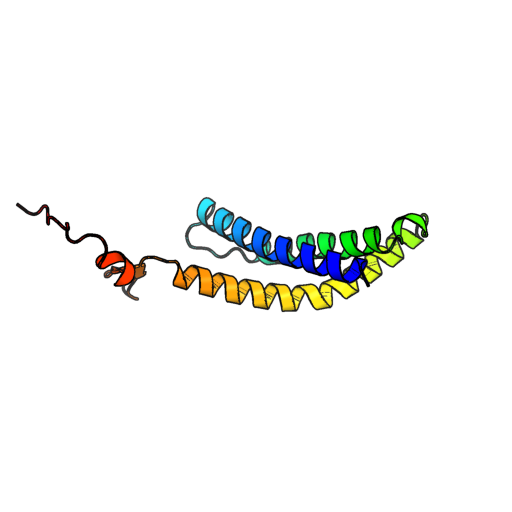.00 49.53 124 ASN A N 1
ATOM 1028 C CA . ASN A 1 124 ? -4.683 -9.239 38.614 1.00 49.53 124 ASN A CA 1
ATOM 1029 C C . ASN A 1 124 ? -5.758 -9.753 39.584 1.00 49.53 124 ASN A C 1
ATOM 1031 O O . ASN A 1 124 ? -6.829 -9.163 39.699 1.00 49.53 124 ASN A O 1
ATOM 1035 N N . ASN A 1 125 ? -5.424 -10.777 40.374 1.00 46.81 125 ASN A N 1
ATOM 1036 C CA . ASN A 1 125 ? -6.127 -11.131 41.622 1.00 46.81 125 ASN A CA 1
ATOM 1037 C C . ASN A 1 125 ? -5.938 -10.059 42.728 1.00 46.81 125 ASN A C 1
ATOM 1039 O O . ASN A 1 125 ? -5.852 -10.363 43.912 1.00 46.81 125 ASN A O 1
ATOM 1043 N N . HIS A 1 126 ? -5.828 -8.786 42.348 1.00 47.66 126 HIS A N 1
ATOM 1044 C CA . HIS A 1 126 ? -5.624 -7.653 43.248 1.00 47.66 126 HIS A CA 1
ATOM 1045 C C . HIS A 1 126 ? -6.574 -6.508 42.878 1.00 47.66 126 HIS A C 1
ATOM 1047 O O . HIS A 1 126 ? -6.192 -5.346 42.758 1.00 47.66 126 HIS A O 1
ATOM 1053 N N . TYR A 1 127 ? -7.842 -6.847 42.647 1.00 52.19 127 TYR A N 1
ATOM 1054 C CA . TYR A 1 127 ? -8.921 -5.867 42.682 1.00 52.19 127 TYR A CA 1
ATOM 1055 C C . TYR A 1 127 ? -9.288 -5.616 44.150 1.00 52.19 127 TYR A C 1
ATOM 1057 O O . TYR A 1 127 ? -10.206 -6.225 44.684 1.00 52.19 127 TYR A O 1
ATOM 1065 N N . ASN A 1 128 ? -8.559 -4.711 44.809 1.00 46.78 128 ASN A N 1
ATOM 1066 C CA . ASN A 1 128 ? -9.059 -4.082 46.030 1.00 46.78 128 ASN A CA 1
ATOM 1067 C C . ASN A 1 128 ? -10.125 -3.068 45.613 1.00 46.78 128 ASN A C 1
ATOM 1069 O O . ASN A 1 128 ? -9.807 -1.993 45.094 1.00 46.78 128 ASN A O 1
ATOM 1073 N N . SER A 1 129 ? -11.393 -3.422 45.809 1.00 46.59 129 SER A N 1
ATOM 1074 C CA . SER A 1 129 ? -12.501 -2.475 45.764 1.00 46.59 129 SER A CA 1
ATOM 1075 C C . SER A 1 129 ? -12.240 -1.383 46.800 1.00 46.59 129 SER A C 1
ATOM 1077 O O . SER A 1 129 ? -12.430 -1.586 47.997 1.00 46.59 129 SER A O 1
ATOM 1079 N N . LYS A 1 130 ? -11.777 -0.212 46.353 1.00 48.72 130 LYS A N 1
ATOM 1080 C CA . LYS A 1 130 ? -11.796 1.007 47.167 1.00 48.72 130 LYS A CA 1
ATOM 1081 C C . LYS A 1 130 ? -13.232 1.522 47.229 1.00 48.72 130 LYS A C 1
ATOM 1083 O O . LYS A 1 130 ? -13.589 2.481 46.556 1.00 48.72 130 LYS A O 1
ATOM 1088 N N . THR A 1 131 ? -14.048 0.826 48.001 1.00 49.41 131 THR A N 1
ATOM 1089 C CA . THR A 1 131 ? -15.323 1.312 48.517 1.00 49.41 131 THR A CA 1
ATOM 1090 C C . THR A 1 131 ? -15.325 0.973 49.996 1.00 49.41 131 THR A C 1
ATOM 1092 O O . THR A 1 131 ? -15.750 -0.112 50.388 1.00 49.41 131 THR A O 1
ATOM 1095 N N . SER A 1 132 ? -14.757 1.882 50.780 1.00 37.38 132 SER A N 1
ATOM 1096 C CA . SER A 1 132 ? -15.019 2.024 52.205 1.00 37.38 132 SER A CA 1
ATOM 1097 C C . SER A 1 132 ? -15.140 3.507 52.499 1.00 37.38 132 SER A C 1
ATOM 1099 O O . SER A 1 132 ? -14.380 4.274 51.859 1.00 37.38 132 SER A O 1
#

Organism: NCBI:txid581036

Secondary structure (DSSP, 8-state):
-HHHHHHHHHHHHHHHHHHHHHHHHHHHH-TT---HHHHHHHHHHHHHHHHHHHHHHTTHHHH--THHHHHHHHHHHHHHHHHHHHHHHHHHHHHHHHHHHH-SEEE-TTSS-EEE-HHHHTT---------

Nearest PDB structures (foldseek):
  8x61-assembly1_C  TM=4.734E-01  e=5.332E+00  Escherichia coli K-12

Foldseek 3Di:
DVLQVVLVVQLVVLLVVLLVVQVVVCVVPPVPDRDVVSLVVSLLVSLCSSLVSSCVVVCVVVVDDDPVSVVSSVVSSVVSSVVSVVVSVVSNVVVVVVVVVPDQWDADPVSPDIHGPPVVVVPDPPPPPPDD

Radius of gyration: 21.88 Å; Cα contacts (8 Å, |Δi|>4): 82; chains: 1; bounding box: 45×27×75 Å